Protein AF-A0A521GDC6-F1 (afdb_monomer_lite)

Structure (mmCIF, N/CA/C/O backbone):
data_AF-A0A521GDC6-F1
#
_entry.id   AF-A0A521GDC6-F1
#
loop_
_atom_site.group_PDB
_atom_site.id
_atom_site.type_symbol
_atom_site.label_atom_id
_atom_site.label_alt_id
_atom_site.label_comp_id
_atom_site.label_asym_id
_atom_site.label_entity_id
_atom_site.label_seq_id
_atom_site.pdbx_PDB_ins_code
_atom_site.Cartn_x
_atom_site.Cartn_y
_atom_site.Cartn_z
_atom_site.occupancy
_atom_site.B_iso_or_equiv
_atom_site.auth_seq_id
_atom_site.auth_comp_id
_atom_site.auth_asym_id
_atom_site.auth_atom_id
_atom_site.pdbx_PDB_model_num
ATOM 1 N N . MET A 1 1 ? 26.510 6.342 -17.806 1.00 38.06 1 MET A N 1
ATOM 2 C CA . MET A 1 1 ? 25.230 5.610 -17.693 1.00 38.06 1 MET A CA 1
ATOM 3 C C . MET A 1 1 ? 24.815 5.658 -16.231 1.00 38.06 1 MET A C 1
ATOM 5 O O . MET A 1 1 ? 25.484 5.048 -15.413 1.00 38.06 1 MET A O 1
ATOM 9 N N . MET A 1 2 ? 23.831 6.486 -15.869 1.00 38.31 2 MET A N 1
ATOM 10 C CA . MET A 1 2 ? 23.370 6.591 -14.478 1.00 38.31 2 MET A CA 1
ATOM 11 C C . MET A 1 2 ? 22.504 5.376 -14.140 1.00 38.31 2 MET A C 1
ATOM 13 O O . MET A 1 2 ? 21.505 5.122 -14.812 1.00 38.31 2 MET A O 1
ATOM 17 N N . ASN A 1 3 ? 22.912 4.637 -13.110 1.00 39.56 3 ASN A N 1
ATOM 18 C CA . ASN A 1 3 ? 22.136 3.586 -12.466 1.00 39.56 3 ASN A CA 1
ATOM 19 C C . ASN A 1 3 ? 20.730 4.121 -12.129 1.00 39.56 3 ASN A C 1
ATOM 21 O O . ASN A 1 3 ? 20.595 4.962 -11.246 1.00 39.56 3 ASN A O 1
ATOM 25 N N . LYS A 1 4 ? 19.681 3.607 -12.792 1.00 47.03 4 LYS A N 1
ATOM 26 C CA . LYS A 1 4 ? 18.263 3.821 -12.430 1.00 47.03 4 LYS A CA 1
ATOM 27 C C . LYS A 1 4 ? 17.615 2.629 -11.676 1.00 47.03 4 LYS A C 1
ATOM 29 O O . LYS A 1 4 ? 16.495 2.266 -12.017 1.00 47.03 4 LYS A O 1
ATOM 34 N N . PRO A 1 5 ? 18.235 1.990 -10.663 1.00 52.31 5 PRO A N 1
ATOM 35 C CA . PRO A 1 5 ? 17.535 0.987 -9.862 1.00 52.31 5 PRO A CA 1
ATOM 36 C C . PRO A 1 5 ? 16.525 1.582 -8.859 1.00 52.31 5 PRO A C 1
ATOM 38 O O . PRO A 1 5 ? 15.750 0.819 -8.297 1.00 52.31 5 PRO A O 1
ATOM 41 N N . ASN A 1 6 ? 16.477 2.907 -8.645 1.00 68.56 6 ASN A N 1
ATOM 42 C CA . ASN A 1 6 ? 15.749 3.487 -7.503 1.00 68.56 6 ASN A CA 1
ATOM 43 C C . ASN A 1 6 ? 14.320 3.997 -7.768 1.00 68.56 6 ASN A C 1
ATOM 45 O O . ASN A 1 6 ? 13.541 4.116 -6.829 1.00 68.56 6 ASN A O 1
ATOM 49 N N . VAL A 1 7 ? 13.930 4.254 -9.021 1.00 81.25 7 VAL A N 1
ATOM 50 C CA . VAL A 1 7 ? 12.651 4.941 -9.318 1.00 81.25 7 VAL A CA 1
ATOM 51 C C . VAL A 1 7 ? 11.431 4.095 -8.939 1.00 81.25 7 VAL A C 1
ATOM 53 O O . VAL A 1 7 ? 10.435 4.613 -8.446 1.00 81.25 7 VAL A O 1
ATOM 56 N N . VAL A 1 8 ? 11.503 2.780 -9.148 1.00 84.69 8 VAL A N 1
ATOM 57 C CA . VAL A 1 8 ? 10.400 1.857 -8.831 1.00 84.69 8 VAL A CA 1
ATOM 58 C C . VAL A 1 8 ? 10.189 1.754 -7.322 1.00 84.69 8 VAL A C 1
ATOM 60 O O . VAL A 1 8 ? 9.051 1.727 -6.861 1.00 84.69 8 VAL A O 1
ATOM 63 N N . MET A 1 9 ? 11.284 1.742 -6.558 1.00 82.75 9 MET A N 1
ATOM 64 C CA . MET A 1 9 ? 11.241 1.674 -5.098 1.00 82.75 9 MET A CA 1
ATOM 65 C C . MET A 1 9 ? 10.715 2.978 -4.496 1.00 82.75 9 MET A C 1
ATOM 67 O O . MET A 1 9 ? 9.846 2.945 -3.631 1.00 82.75 9 MET A O 1
ATOM 71 N N . GLU A 1 10 ? 11.181 4.123 -5.000 1.00 86.69 10 GLU A N 1
ATOM 72 C CA . GLU A 1 10 ? 10.690 5.444 -4.595 1.00 86.69 10 GLU A CA 1
ATOM 73 C C . GLU A 1 10 ? 9.187 5.587 -4.857 1.00 86.69 10 GLU A C 1
ATOM 75 O O . GLU A 1 10 ? 8.445 5.990 -3.964 1.00 86.69 10 GLU A O 1
ATOM 80 N N . ARG A 1 11 ? 8.714 5.169 -6.040 1.00 88.62 11 ARG A N 1
ATOM 81 C CA . ARG A 1 11 ? 7.284 5.186 -6.374 1.00 88.62 11 ARG A CA 1
ATOM 82 C C . ARG A 1 11 ? 6.458 4.245 -5.503 1.00 88.62 11 ARG A C 1
ATOM 84 O O . ARG A 1 11 ? 5.387 4.636 -5.055 1.00 88.62 11 ARG A O 1
ATOM 91 N N . ALA A 1 12 ? 6.930 3.026 -5.243 1.00 86.81 12 ALA A N 1
ATOM 92 C CA . ALA A 1 12 ? 6.222 2.095 -4.362 1.00 86.81 12 ALA A CA 1
ATOM 93 C C . ALA A 1 12 ? 6.087 2.657 -2.933 1.00 86.81 12 ALA A C 1
ATOM 95 O O . ALA A 1 12 ? 5.000 2.613 -2.363 1.00 86.81 12 ALA A O 1
ATOM 96 N N . ASN A 1 13 ? 7.155 3.258 -2.397 1.00 87.12 13 ASN A N 1
ATOM 97 C CA . ASN A 1 13 ? 7.129 3.921 -1.090 1.00 87.12 13 ASN A CA 1
ATOM 98 C C . ASN A 1 13 ? 6.202 5.146 -1.063 1.00 87.12 13 ASN A C 1
ATOM 100 O O . ASN A 1 13 ? 5.529 5.384 -0.066 1.00 87.12 13 ASN A O 1
ATOM 104 N N . GLU A 1 14 ? 6.124 5.913 -2.153 1.00 90.81 14 GLU A N 1
ATOM 105 C CA . GLU A 1 14 ? 5.185 7.033 -2.275 1.00 90.81 14 GLU A CA 1
ATOM 106 C C . GLU A 1 14 ? 3.726 6.564 -2.161 1.00 90.81 14 GLU A C 1
ATOM 108 O O . GLU A 1 14 ? 2.944 7.160 -1.419 1.00 90.81 14 GLU A O 1
ATOM 113 N N . PHE A 1 15 ? 3.358 5.477 -2.851 1.00 90.38 15 PHE A N 1
ATOM 114 C CA . PHE A 1 15 ? 2.013 4.900 -2.752 1.00 90.38 15 PHE A CA 1
ATOM 115 C C . PHE A 1 15 ? 1.698 4.403 -1.339 1.00 90.38 15 PHE A C 1
ATOM 117 O O . PHE A 1 15 ? 0.596 4.644 -0.852 1.00 90.38 15 PHE A O 1
ATOM 124 N N . LEU A 1 16 ? 2.666 3.772 -0.672 1.00 86.62 16 LEU A N 1
ATOM 125 C CA . LEU A 1 16 ? 2.557 3.352 0.728 1.00 86.62 16 LEU A CA 1
ATOM 126 C C . LEU A 1 16 ? 2.303 4.532 1.666 1.00 86.62 16 LEU A C 1
ATOM 128 O O . LEU A 1 16 ? 1.295 4.547 2.365 1.00 86.62 16 LEU A O 1
ATOM 132 N N . ASN A 1 17 ? 3.152 5.558 1.610 1.00 89.19 17 ASN A N 1
ATOM 133 C CA . ASN A 1 17 ? 3.018 6.740 2.460 1.00 89.19 17 ASN A CA 1
ATOM 134 C C . ASN A 1 17 ? 1.663 7.431 2.257 1.00 89.19 17 ASN A C 1
ATOM 136 O O . ASN A 1 17 ? 1.016 7.835 3.220 1.00 89.19 17 ASN A O 1
ATOM 140 N N . ARG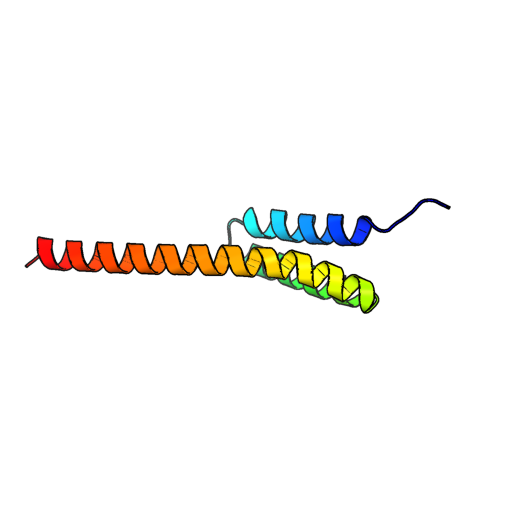 A 1 18 ? 1.206 7.545 1.003 1.00 91.88 18 ARG A N 1
ATOM 141 C CA . ARG A 1 18 ? -0.121 8.094 0.690 1.00 91.88 18 ARG A CA 1
ATOM 142 C C . ARG A 1 18 ? -1.234 7.222 1.267 1.00 91.88 18 ARG A C 1
ATOM 144 O O . ARG A 1 18 ? -2.204 7.761 1.789 1.00 91.88 18 ARG A O 1
ATOM 151 N N . PHE A 1 19 ? -1.108 5.899 1.178 1.00 87.25 19 PHE A N 1
ATOM 152 C CA . PHE A 1 19 ? -2.100 4.959 1.700 1.00 87.25 19 PHE A CA 1
ATOM 153 C C . PHE A 1 19 ? -2.207 5.023 3.232 1.00 87.25 19 PHE A C 1
ATOM 155 O O . PHE A 1 19 ? -3.313 4.991 3.771 1.00 87.25 19 PHE A O 1
ATOM 162 N N . GLU A 1 20 ? -1.080 5.161 3.932 1.00 85.69 20 GLU A N 1
ATOM 163 C CA . GLU A 1 20 ? -1.028 5.327 5.391 1.00 85.69 20 GLU A CA 1
ATOM 164 C C . GLU A 1 20 ? -1.622 6.667 5.847 1.00 85.69 20 GLU A C 1
ATOM 166 O O . GLU A 1 20 ? -2.352 6.717 6.836 1.00 85.69 20 GLU A O 1
ATOM 171 N N . GLN A 1 21 ? -1.354 7.744 5.103 1.00 88.50 21 GLN A N 1
ATOM 172 C CA . GLN A 1 21 ? -1.864 9.091 5.390 1.00 88.50 21 GLN A CA 1
ATOM 173 C C . GLN A 1 21 ? -3.323 9.301 4.964 1.00 88.50 21 GLN A C 1
ATOM 175 O O . GLN A 1 21 ? -3.920 10.319 5.317 1.00 88.50 21 GLN A O 1
ATOM 180 N N . ALA A 1 22 ? -3.900 8.367 4.206 1.00 88.62 22 ALA A N 1
ATOM 181 C CA . ALA A 1 22 ? -5.272 8.463 3.734 1.00 88.62 22 ALA A CA 1
ATOM 182 C C . ALA A 1 22 ? -6.256 8.478 4.911 1.00 88.62 22 ALA A C 1
ATOM 184 O O . ALA A 1 22 ? -6.252 7.593 5.777 1.00 88.62 22 ALA A O 1
ATOM 185 N N . SER A 1 23 ? -7.128 9.481 4.899 1.00 87.00 23 SER A N 1
ATOM 186 C CA . SER A 1 23 ? -8.078 9.785 5.969 1.00 87.00 23 SER A CA 1
ATOM 187 C C . SER A 1 23 ? -9.403 9.033 5.825 1.00 87.00 23 SER A C 1
ATOM 189 O O . SER A 1 23 ? -10.187 8.959 6.773 1.00 87.00 23 SER A O 1
ATOM 191 N N . SER A 1 24 ? -9.650 8.450 4.648 1.00 87.25 24 SER A N 1
ATOM 192 C CA . SER A 1 24 ? -10.881 7.734 4.323 1.00 87.25 24 SER A CA 1
ATOM 193 C C . SER A 1 24 ? -10.626 6.434 3.557 1.00 87.25 24 SER A C 1
ATOM 195 O O . SER A 1 24 ? -9.570 6.220 2.958 1.00 87.25 24 SER A O 1
ATOM 197 N N . LEU A 1 25 ? -11.628 5.550 3.568 1.00 80.19 25 LEU A N 1
ATOM 198 C CA . LEU A 1 25 ? -11.600 4.311 2.789 1.00 80.19 25 LEU A CA 1
ATOM 199 C C . LEU A 1 25 ? -11.580 4.591 1.277 1.00 80.19 25 LEU A C 1
ATOM 201 O O . LEU A 1 25 ? -10.840 3.938 0.552 1.00 80.19 25 LEU A O 1
ATOM 205 N N . GLU A 1 26 ? -12.329 5.593 0.817 1.00 85.62 26 GLU A N 1
ATOM 206 C CA . GLU A 1 26 ? -12.392 5.992 -0.596 1.00 85.62 26 GLU A CA 1
ATOM 207 C C . GLU A 1 26 ? -11.028 6.482 -1.121 1.00 85.62 26 GLU A C 1
ATOM 209 O O . GLU A 1 26 ? -10.589 6.094 -2.208 1.00 85.62 26 GLU A O 1
ATOM 214 N N . GLU A 1 27 ? -10.295 7.264 -0.319 1.00 85.12 27 GLU A N 1
ATOM 215 C CA . GLU A 1 27 ? -8.921 7.670 -0.644 1.00 85.12 27 GLU A CA 1
ATOM 216 C C . GLU A 1 27 ? -7.988 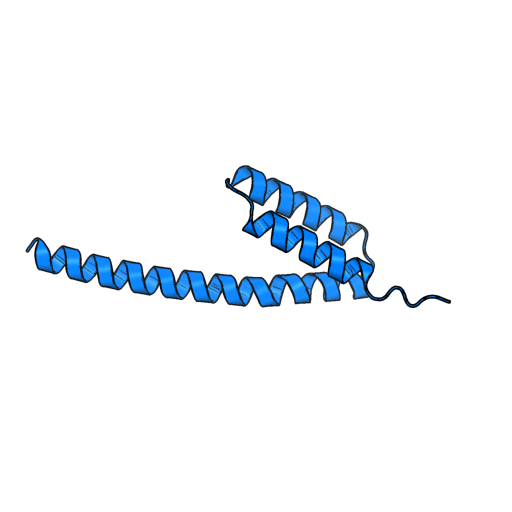6.457 -0.741 1.00 85.12 27 GLU A C 1
ATOM 218 O O . GLU A 1 27 ? -7.215 6.339 -1.694 1.00 85.12 27 GLU A O 1
ATOM 223 N N . ARG A 1 28 ? -8.091 5.510 0.201 1.00 81.25 28 ARG A N 1
ATOM 224 C CA . ARG A 1 28 ? -7.301 4.267 0.186 1.00 81.25 28 ARG A CA 1
ATOM 225 C C . ARG A 1 28 ? -7.582 3.419 -1.051 1.00 81.25 28 ARG A C 1
ATOM 227 O O . ARG A 1 28 ? -6.647 2.900 -1.663 1.00 81.25 28 ARG A O 1
ATOM 234 N N . GLU A 1 29 ? -8.847 3.288 -1.440 1.00 78.50 29 GLU A N 1
ATOM 235 C CA . GLU A 1 29 ? -9.254 2.558 -2.643 1.00 78.50 29 GLU A CA 1
ATOM 236 C C . GLU A 1 29 ? -8.725 3.218 -3.919 1.00 78.50 29 GLU A C 1
ATOM 238 O O . GLU A 1 29 ? -8.220 2.522 -4.808 1.00 78.50 29 GLU A O 1
ATOM 243 N N . THR A 1 30 ? -8.764 4.551 -3.977 1.00 89.00 30 THR A N 1
ATOM 244 C CA . THR A 1 30 ? -8.204 5.342 -5.081 1.00 89.00 30 THR A CA 1
ATOM 245 C C . THR A 1 30 ? -6.697 5.117 -5.205 1.00 89.00 30 THR A C 1
ATOM 247 O O . THR A 1 30 ? -6.207 4.755 -6.275 1.00 89.00 30 THR A O 1
ATOM 250 N N . ILE A 1 31 ? -5.957 5.221 -4.098 1.00 87.56 31 ILE A N 1
ATOM 251 C CA . ILE A 1 31 ? -4.502 5.002 -4.062 1.00 87.56 31 ILE A CA 1
ATOM 252 C C . ILE A 1 31 ? -4.151 3.564 -4.469 1.00 87.56 31 ILE A C 1
ATOM 254 O O . ILE A 1 31 ? -3.225 3.342 -5.252 1.00 87.56 31 ILE A O 1
ATOM 258 N N . ALA A 1 32 ? -4.917 2.572 -4.006 1.00 83.69 32 ALA A N 1
ATOM 259 C CA . ALA A 1 32 ? -4.729 1.180 -4.403 1.00 83.69 32 ALA A CA 1
ATOM 260 C C . ALA A 1 32 ? -5.005 0.956 -5.903 1.00 83.69 32 ALA A C 1
ATOM 262 O O . ALA A 1 32 ? -4.323 0.153 -6.547 1.00 83.69 32 ALA A O 1
ATOM 263 N N . ALA A 1 33 ? -5.988 1.653 -6.481 1.00 84.25 33 ALA A N 1
ATOM 264 C CA . ALA A 1 33 ? -6.270 1.599 -7.912 1.00 84.25 33 ALA A CA 1
ATOM 265 C C . ALA A 1 33 ? -5.137 2.214 -8.748 1.00 84.25 33 ALA A C 1
ATOM 267 O O . ALA A 1 33 ? -4.704 1.596 -9.723 1.00 84.25 33 ALA A O 1
ATOM 268 N N . GLU A 1 34 ? -4.610 3.367 -8.338 1.00 90.25 34 GLU A N 1
ATOM 269 C CA . GLU A 1 34 ? -3.451 4.002 -8.976 1.00 90.25 34 GLU A CA 1
ATOM 270 C C . GLU A 1 34 ? -2.200 3.117 -8.893 1.00 90.25 34 GLU A C 1
ATOM 272 O O . GLU A 1 34 ? -1.502 2.932 -9.892 1.00 90.25 34 GLU A O 1
ATOM 277 N N . TYR A 1 35 ? -1.943 2.495 -7.737 1.00 88.25 35 TYR A N 1
ATOM 278 C CA . TYR A 1 35 ? -0.826 1.564 -7.581 1.00 88.25 35 TYR A CA 1
ATOM 279 C C . TYR A 1 35 ? -0.961 0.353 -8.518 1.00 88.25 35 TYR A C 1
ATOM 281 O O . TYR A 1 35 ? 0.005 -0.036 -9.180 1.00 88.25 35 TYR A O 1
ATOM 289 N N . ARG A 1 36 ? -2.170 -0.214 -8.661 1.00 85.19 36 ARG A N 1
ATOM 290 C CA . ARG A 1 36 ? -2.427 -1.288 -9.638 1.00 85.19 36 ARG A CA 1
ATOM 291 C C . ARG A 1 36 ? -2.118 -0.841 -11.064 1.00 85.19 36 ARG A C 1
ATOM 293 O O . ARG A 1 36 ? -1.484 -1.600 -11.791 1.00 85.19 36 ARG A O 1
ATOM 300 N N . GLN A 1 37 ? -2.516 0.370 -11.457 1.00 88.81 37 GLN A N 1
ATOM 301 C CA . GLN A 1 37 ? -2.184 0.916 -12.776 1.00 88.81 37 GLN A CA 1
ATOM 302 C C . GLN A 1 37 ? -0.672 1.075 -12.949 1.00 88.81 37 GLN A C 1
ATOM 304 O O . GLN A 1 37 ? -0.128 0.623 -13.956 1.00 88.81 37 GLN A O 1
ATOM 309 N N . PHE A 1 38 ? 0.029 1.614 -11.951 1.00 88.94 38 PHE A N 1
ATOM 310 C CA . PHE A 1 38 ? 1.487 1.711 -11.962 1.00 88.94 38 PHE A CA 1
ATOM 311 C C . PHE A 1 38 ? 2.152 0.347 -12.207 1.00 88.94 38 PHE A C 1
ATOM 313 O O . PHE A 1 38 ? 2.993 0.240 -13.098 1.00 88.94 38 PHE A O 1
ATOM 320 N N . LEU A 1 39 ? 1.716 -0.720 -11.529 1.00 85.81 39 LEU A N 1
ATOM 321 C CA . LEU A 1 39 ? 2.260 -2.072 -11.726 1.00 85.81 39 LEU A CA 1
ATOM 322 C C . LEU A 1 39 ? 2.097 -2.616 -13.155 1.00 85.81 39 LEU A C 1
ATOM 324 O O . LEU A 1 39 ? 2.908 -3.446 -13.580 1.00 85.81 39 LEU A O 1
ATOM 328 N N . THR A 1 40 ? 1.077 -2.171 -13.899 1.00 87.88 40 THR A N 1
ATOM 329 C CA . THR A 1 40 ? 0.894 -2.560 -15.312 1.00 87.88 40 THR A CA 1
ATOM 330 C C . THR A 1 40 ? 1.912 -1.905 -16.242 1.00 87.88 40 THR A C 1
ATOM 332 O O . THR A 1 40 ? 2.205 -2.452 -17.300 1.00 87.88 40 THR A O 1
ATOM 335 N N . THR A 1 41 ? 2.494 -0.771 -15.837 1.00 88.69 41 THR A N 1
ATOM 336 C CA . THR A 1 41 ? 3.527 -0.063 -16.613 1.00 88.69 41 THR A CA 1
ATOM 337 C C . THR A 1 41 ? 4.926 -0.654 -16.432 1.00 88.69 41 THR A C 1
ATOM 339 O O . THR A 1 41 ? 5.843 -0.316 -17.181 1.00 88.69 41 THR A O 1
ATOM 342 N N . LEU A 1 42 ? 5.101 -1.536 -15.444 1.00 87.88 42 LEU A N 1
ATOM 343 C CA . LEU A 1 42 ? 6.382 -2.143 -15.108 1.00 87.88 42 LEU A CA 1
ATOM 344 C C . LEU A 1 42 ? 6.594 -3.464 -15.852 1.00 87.88 42 LEU A C 1
ATOM 346 O O . LEU A 1 42 ? 5.657 -4.237 -16.076 1.00 87.88 42 LEU A O 1
ATOM 350 N N . ASN A 1 43 ? 7.863 -3.753 -16.150 1.00 90.12 43 ASN A N 1
ATOM 351 C CA . ASN A 1 43 ? 8.297 -5.106 -16.494 1.00 90.12 43 ASN A CA 1
ATOM 352 C C . ASN A 1 43 ? 8.173 -6.040 -15.272 1.00 90.12 43 ASN A C 1
ATOM 354 O O . ASN A 1 43 ? 8.004 -5.583 -14.141 1.00 90.12 43 ASN A O 1
ATOM 358 N N . ASP A 1 44 ? 8.279 -7.349 -15.492 1.00 85.69 44 ASP A N 1
ATOM 359 C CA . ASP A 1 44 ? 8.058 -8.339 -14.431 1.00 85.69 44 ASP A CA 1
ATOM 360 C C . ASP A 1 44 ? 9.061 -8.216 -13.271 1.00 85.69 44 ASP A C 1
ATOM 362 O O . ASP A 1 44 ? 8.659 -8.248 -12.109 1.00 85.69 44 ASP A O 1
ATOM 366 N N . ALA A 1 45 ? 10.344 -7.976 -13.562 1.00 85.75 45 ALA A N 1
ATOM 367 C CA . ALA A 1 45 ? 11.381 -7.852 -12.536 1.00 85.75 45 ALA A CA 1
ATOM 368 C C . ALA A 1 45 ? 11.162 -6.638 -11.617 1.00 85.75 45 ALA A C 1
ATOM 370 O O . ALA A 1 45 ? 11.405 -6.702 -10.412 1.00 85.75 45 ALA A O 1
ATOM 371 N N . ASP A 1 46 ? 10.698 -5.522 -12.170 1.00 87.31 46 ASP A N 1
ATOM 372 C CA . ASP A 1 46 ? 10.395 -4.317 -11.404 1.00 87.31 46 ASP A CA 1
ATOM 373 C C . ASP A 1 46 ? 9.041 -4.414 -10.692 1.00 87.31 46 ASP A C 1
ATOM 375 O O . ASP A 1 46 ? 8.896 -3.908 -9.577 1.00 87.31 46 ASP A O 1
ATOM 379 N N . ARG A 1 47 ? 8.072 -5.130 -11.275 1.00 85.38 47 ARG A N 1
ATOM 380 C CA . ARG A 1 47 ? 6.803 -5.455 -10.614 1.00 85.38 47 ARG A CA 1
ATOM 381 C C . ARG A 1 47 ? 7.034 -6.288 -9.357 1.00 85.38 47 ARG A C 1
ATOM 383 O O . ARG A 1 47 ? 6.423 -6.001 -8.330 1.00 85.38 47 ARG A O 1
ATOM 390 N N . ASP A 1 48 ? 7.928 -7.269 -9.413 1.00 84.00 48 ASP A N 1
ATOM 391 C CA . ASP A 1 48 ? 8.259 -8.093 -8.251 1.00 84.00 48 ASP A CA 1
ATOM 392 C C . ASP A 1 48 ? 8.972 -7.284 -7.162 1.00 84.00 48 ASP A C 1
ATOM 394 O O . ASP A 1 48 ? 8.608 -7.391 -5.994 1.00 84.00 48 ASP A O 1
ATOM 398 N N . LYS A 1 49 ? 9.888 -6.373 -7.518 1.00 84.44 49 LYS A N 1
ATOM 399 C CA . LYS A 1 49 ? 10.484 -5.440 -6.540 1.00 84.44 49 LYS A CA 1
ATOM 400 C C . LYS A 1 49 ? 9.434 -4.552 -5.871 1.00 84.44 49 LYS A C 1
ATOM 402 O O . LYS A 1 49 ? 9.456 -4.394 -4.653 1.00 84.44 49 LYS A O 1
ATOM 407 N N . ALA A 1 50 ? 8.515 -3.982 -6.653 1.00 84.56 50 ALA A N 1
ATOM 408 C CA . ALA A 1 50 ? 7.444 -3.141 -6.126 1.00 84.56 50 ALA A CA 1
ATOM 409 C C . ALA A 1 50 ? 6.517 -3.927 -5.184 1.00 84.56 50 ALA A C 1
ATOM 411 O O . ALA A 1 50 ? 6.110 -3.400 -4.150 1.00 84.56 50 ALA A O 1
ATOM 412 N N . ARG A 1 51 ? 6.219 -5.191 -5.513 1.00 82.06 51 ARG A N 1
ATOM 413 C CA . ARG A 1 51 ? 5.418 -6.088 -4.668 1.00 82.06 51 ARG A CA 1
ATOM 414 C C . ARG A 1 51 ? 6.112 -6.432 -3.358 1.00 82.06 51 ARG A C 1
ATOM 416 O O . ARG A 1 51 ? 5.448 -6.376 -2.334 1.00 82.06 51 ARG A O 1
ATOM 423 N N . THR A 1 52 ? 7.411 -6.729 -3.374 1.00 84.06 52 THR A N 1
ATOM 424 C CA . TH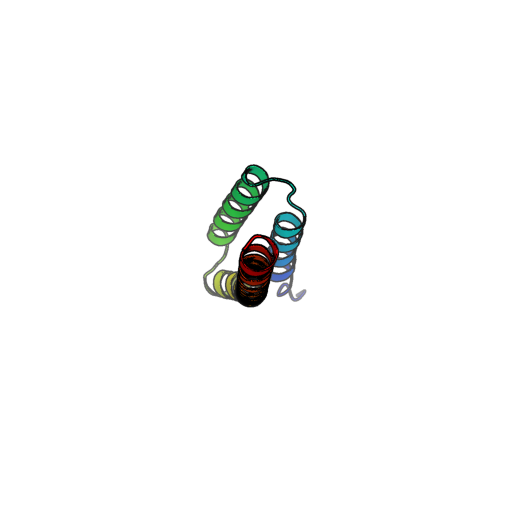R A 1 52 ? 8.184 -7.043 -2.158 1.00 84.06 52 THR A CA 1
ATOM 425 C C . THR A 1 52 ? 8.153 -5.900 -1.141 1.00 84.06 52 THR A C 1
ATOM 427 O O . THR A 1 52 ? 8.036 -6.134 0.059 1.00 84.06 52 THR A O 1
ATOM 430 N N . ILE A 1 53 ? 8.212 -4.651 -1.614 1.00 80.06 53 ILE A N 1
ATOM 431 C CA . ILE A 1 53 ? 8.119 -3.462 -0.753 1.00 80.06 53 ILE A CA 1
ATOM 432 C C . ILE A 1 53 ? 6.730 -3.366 -0.111 1.00 80.06 53 ILE A C 1
ATOM 434 O O . ILE A 1 53 ? 6.620 -3.167 1.096 1.00 80.06 53 ILE A O 1
ATOM 438 N N . MET A 1 54 ? 5.670 -3.573 -0.898 1.00 76.75 54 MET A N 1
ATOM 439 C CA . MET A 1 54 ? 4.301 -3.568 -0.374 1.00 76.75 54 MET A CA 1
ATOM 440 C C . MET A 1 54 ? 4.022 -4.745 0.566 1.00 76.75 54 MET A C 1
ATOM 442 O O . MET A 1 54 ? 3.317 -4.573 1.555 1.00 76.75 54 MET A O 1
ATOM 446 N N . SER A 1 55 ? 4.550 -5.941 0.281 1.00 75.12 55 SER A N 1
ATOM 447 C CA . SER A 1 55 ? 4.276 -7.144 1.073 1.00 75.12 55 SER A CA 1
ATOM 448 C C . SER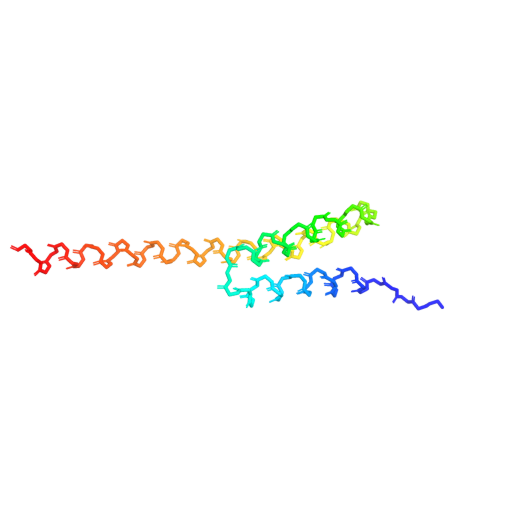 A 1 55 ? 4.921 -7.092 2.453 1.00 75.12 55 SER A C 1
ATOM 450 O O . SER A 1 55 ? 4.271 -7.472 3.420 1.00 75.12 55 SER A O 1
ATOM 452 N N . GLY A 1 56 ? 6.150 -6.571 2.564 1.00 70.75 56 GLY A N 1
ATOM 453 C CA . GLY A 1 56 ? 6.809 -6.408 3.865 1.00 70.75 56 GLY A CA 1
ATOM 454 C C . GLY A 1 56 ? 6.026 -5.493 4.815 1.00 70.75 56 GLY A C 1
ATOM 455 O O . GLY A 1 56 ?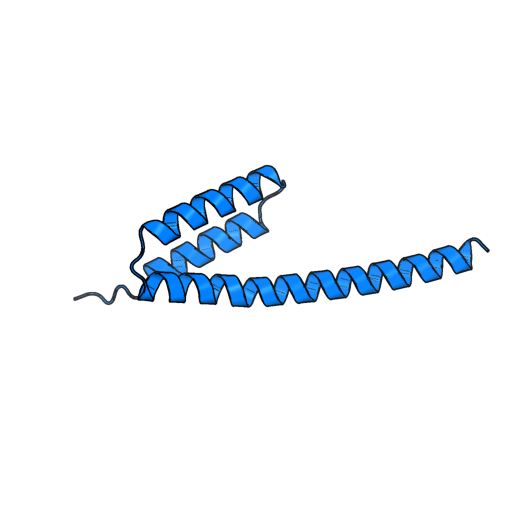 5.953 -5.752 6.012 1.00 70.75 56 GLY A O 1
ATOM 456 N N . GLN A 1 57 ? 5.369 -4.466 4.272 1.00 66.06 57 GLN A N 1
ATOM 457 C CA . GLN A 1 57 ? 4.506 -3.556 5.033 1.00 66.06 57 GLN A CA 1
ATOM 458 C C . GLN A 1 57 ? 3.115 -4.161 5.307 1.00 66.06 57 GLN A C 1
ATOM 460 O O . GLN A 1 57 ? 2.540 -3.944 6.369 1.00 66.06 57 GLN A O 1
ATOM 465 N N . TRP A 1 58 ? 2.578 -4.987 4.399 1.00 61.09 58 TRP A N 1
ATOM 466 C CA . TRP A 1 58 ? 1.328 -5.725 4.632 1.00 61.09 58 TRP A CA 1
ATOM 467 C C . TRP A 1 58 ? 1.424 -6.781 5.724 1.00 61.09 58 TRP A C 1
ATOM 469 O O . TRP A 1 58 ? 0.468 -6.963 6.478 1.00 61.09 58 TRP A O 1
ATOM 479 N N . GLU A 1 59 ? 2.575 -7.431 5.864 1.00 63.81 59 GLU A N 1
ATOM 480 C CA . GLU A 1 59 ? 2.835 -8.290 7.016 1.00 63.81 59 GLU A CA 1
ATOM 481 C C . GLU A 1 59 ? 2.863 -7.481 8.318 1.00 63.81 59 GLU A C 1
ATOM 483 O O . GLU A 1 59 ? 2.230 -7.893 9.290 1.00 63.81 59 GLU A O 1
ATOM 488 N N . ALA A 1 60 ? 3.501 -6.305 8.330 1.00 64.44 60 ALA A N 1
ATOM 489 C CA . ALA A 1 60 ? 3.524 -5.424 9.500 1.00 64.44 60 ALA A CA 1
ATOM 490 C C . ALA A 1 60 ? 2.111 -4.960 9.903 1.00 64.44 60 ALA A C 1
ATOM 492 O O . ALA A 1 60 ? 1.712 -5.123 11.056 1.00 64.44 60 ALA A O 1
ATOM 493 N N . ILE A 1 61 ? 1.307 -4.498 8.942 1.00 62.34 61 ILE A N 1
ATOM 494 C CA . ILE A 1 61 ? -0.081 -4.078 9.185 1.00 62.34 61 ILE A CA 1
ATOM 495 C C . ILE A 1 61 ? -0.950 -5.265 9.624 1.00 62.34 61 ILE A C 1
ATOM 497 O O . ILE A 1 61 ? -1.779 -5.131 10.524 1.00 62.34 61 ILE A O 1
ATOM 501 N N . GLY A 1 62 ? -0.740 -6.456 9.057 1.00 63.78 62 GLY A N 1
ATOM 502 C CA . GLY A 1 62 ? -1.404 -7.679 9.507 1.00 63.78 62 GLY A CA 1
ATOM 503 C C . GLY A 1 62 ? -1.076 -8.035 10.962 1.00 63.78 62 GLY A C 1
ATOM 504 O O . GLY A 1 62 ? -1.965 -8.441 11.716 1.00 63.78 62 GLY A O 1
ATOM 505 N N . GLN A 1 63 ? 0.174 -7.843 11.393 1.00 67.25 63 GLN A N 1
ATOM 506 C CA . GLN A 1 63 ? 0.563 -8.042 12.791 1.00 67.25 63 GLN A CA 1
ATOM 507 C C . GLN A 1 63 ? -0.047 -6.991 13.724 1.00 67.25 63 GLN A C 1
ATOM 509 O O . GLN A 1 63 ? -0.540 -7.350 14.797 1.00 67.25 63 GLN A O 1
ATOM 514 N N . GLU A 1 64 ? -0.093 -5.724 13.312 1.00 66.81 64 GLU A N 1
ATOM 515 C CA . GLU A 1 64 ? -0.760 -4.663 14.073 1.00 66.81 64 GLU A CA 1
ATOM 516 C C . GLU A 1 64 ? -2.263 -4.923 14.218 1.00 66.81 64 GLU A C 1
ATOM 518 O O . GLU A 1 64 ? -2.802 -4.828 15.321 1.00 66.81 64 GLU A O 1
ATOM 523 N N . MET A 1 65 ? -2.942 -5.339 13.145 1.00 64.19 65 MET A N 1
ATOM 524 C CA . MET A 1 65 ? -4.358 -5.710 13.194 1.00 64.19 65 MET A CA 1
ATOM 525 C C . MET A 1 65 ? -4.616 -6.891 14.132 1.00 64.19 65 MET A C 1
ATOM 527 O O . MET A 1 65 ? -5.576 -6.856 14.903 1.00 64.19 65 MET A O 1
ATOM 531 N N . ASN A 1 66 ? -3.759 -7.915 14.113 1.00 71.94 66 ASN A N 1
ATOM 532 C CA . ASN A 1 66 ? -3.862 -9.038 15.047 1.00 71.94 66 ASN A CA 1
ATOM 533 C C . ASN A 1 66 ? -3.667 -8.588 16.503 1.00 71.94 66 ASN A C 1
ATOM 535 O O . ASN A 1 66 ? -4.419 -9.011 17.381 1.00 71.94 66 ASN A O 1
ATOM 539 N N . SER A 1 67 ? -2.707 -7.697 16.765 1.00 76.38 67 SER A N 1
ATOM 540 C CA . SER A 1 67 ? -2.499 -7.106 18.094 1.00 76.38 67 SER A CA 1
ATOM 541 C C . SER A 1 67 ? -3.722 -6.305 18.556 1.00 76.38 67 SER A C 1
ATOM 543 O O . SER A 1 67 ? -4.202 -6.490 19.675 1.00 76.38 67 SER A O 1
ATOM 545 N N . LEU A 1 68 ? -4.299 -5.477 17.680 1.00 71.06 68 LEU A N 1
ATOM 546 C CA . LEU A 1 68 ? -5.516 -4.714 17.971 1.00 71.06 68 LEU A CA 1
ATOM 547 C C . LEU A 1 68 ? -6.722 -5.623 18.238 1.00 71.06 68 LEU A C 1
ATOM 549 O O . LEU A 1 68 ? -7.497 -5.356 19.155 1.00 71.06 68 LEU A O 1
ATOM 553 N N . GLN A 1 69 ? -6.874 -6.721 17.492 1.00 77.62 69 GLN A N 1
ATOM 554 C CA . GLN A 1 69 ? -7.923 -7.712 17.749 1.00 77.62 69 GLN A CA 1
ATOM 555 C C . GLN A 1 69 ? -7.763 -8.374 19.122 1.00 77.62 69 GLN A C 1
ATOM 557 O O . GLN A 1 69 ? -8.753 -8.540 19.837 1.00 77.62 69 GLN A O 1
ATOM 562 N N . GLN A 1 70 ? -6.535 -8.711 19.524 1.00 77.62 70 GLN A N 1
ATOM 563 C CA . GLN A 1 70 ? -6.264 -9.260 20.856 1.00 77.62 70 GLN A CA 1
ATOM 564 C C . GLN A 1 70 ? -6.580 -8.248 21.965 1.00 77.62 70 GLN A C 1
ATOM 566 O O . GLN A 1 70 ? -7.202 -8.607 22.965 1.00 77.62 70 GLN A O 1
ATOM 571 N N . GLN A 1 71 ? -6.221 -6.977 21.772 1.00 81.88 71 GLN A N 1
ATOM 572 C CA . GLN A 1 71 ? -6.541 -5.903 22.717 1.00 81.88 71 GLN A CA 1
ATOM 573 C C . GLN A 1 71 ? -8.054 -5.675 22.837 1.00 81.88 71 GLN A C 1
ATOM 575 O O . GLN A 1 71 ? -8.569 -5.549 23.946 1.00 81.88 71 GLN A O 1
ATOM 580 N N . LEU A 1 72 ? -8.786 -5.694 21.718 1.00 83.88 72 LEU A N 1
ATOM 581 C CA . LEU A 1 72 ? -10.250 -5.613 21.704 1.00 83.88 72 LEU A CA 1
ATOM 582 C C . LEU A 1 72 ? -10.900 -6.797 22.425 1.00 83.88 72 LEU A C 1
ATOM 584 O O . LEU A 1 72 ? -11.858 -6.603 23.172 1.00 83.88 72 LEU A O 1
ATOM 588 N N . ALA A 1 73 ? -10.384 -8.014 22.237 1.00 84.19 73 ALA A N 1
ATOM 589 C CA . ALA A 1 73 ? -10.872 -9.194 22.945 1.00 84.19 73 ALA A CA 1
ATOM 590 C C . ALA A 1 73 ? -10.654 -9.079 24.464 1.00 84.19 73 ALA A C 1
ATOM 592 O O . ALA A 1 73 ? -11.575 -9.350 25.235 1.00 84.19 73 ALA A O 1
ATOM 593 N N . ALA A 1 74 ? -9.476 -8.613 24.890 1.00 83.06 74 ALA A N 1
ATOM 594 C CA . ALA A 1 74 ? -9.164 -8.384 26.300 1.00 83.06 74 ALA A CA 1
ATOM 595 C C . ALA A 1 74 ? -10.051 -7.291 26.918 1.00 83.06 74 ALA A C 1
ATOM 597 O O . ALA A 1 74 ? -10.592 -7.474 28.008 1.00 83.06 74 ALA A O 1
ATOM 598 N N . PHE A 1 75 ? -10.260 -6.184 26.201 1.00 85.06 75 PHE A N 1
ATOM 599 C CA . PHE A 1 75 ? -11.163 -5.118 26.633 1.00 85.06 75 PHE A CA 1
ATOM 600 C C . PHE A 1 75 ? -12.601 -5.623 26.791 1.00 85.06 75 PHE A C 1
ATOM 602 O O . PHE A 1 75 ? -13.267 -5.313 27.776 1.00 85.06 75 PHE A O 1
ATOM 609 N N . ARG A 1 76 ? -13.076 -6.451 25.854 1.00 80.38 76 ARG A N 1
ATOM 610 C CA . ARG A 1 76 ? -14.429 -7.015 25.897 1.00 80.38 76 ARG A CA 1
ATOM 611 C C . ARG A 1 76 ? -14.629 -7.937 27.100 1.00 80.38 76 ARG A C 1
ATOM 613 O O . ARG 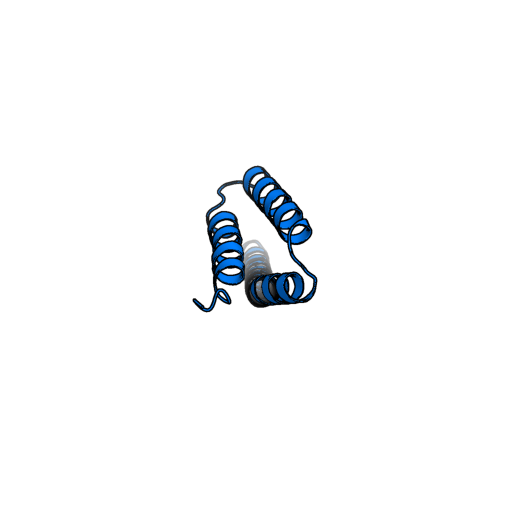A 1 76 ? -15.635 -7.811 27.783 1.00 80.38 76 ARG A O 1
ATOM 620 N N . GLN A 1 77 ? -13.644 -8.777 27.421 1.00 82.62 77 GLN A N 1
ATOM 621 C CA . GLN A 1 77 ? -13.678 -9.596 28.638 1.00 82.62 77 GLN A CA 1
ATOM 622 C C . GLN A 1 77 ? -13.701 -8.754 29.920 1.00 82.62 77 GLN A C 1
ATOM 624 O O . GLN A 1 77 ? -14.416 -9.087 30.861 1.00 82.62 77 GLN A O 1
ATOM 629 N N . GLN A 1 78 ? -12.931 -7.664 29.967 1.00 82.62 78 GLN A N 1
ATOM 630 C CA . GLN A 1 78 ? -12.940 -6.751 31.113 1.00 82.62 78 GLN A CA 1
ATOM 631 C C . GLN A 1 78 ? -14.285 -6.036 31.261 1.00 82.62 78 GLN A C 1
ATOM 633 O O . GLN A 1 78 ? -14.774 -5.895 32.378 1.00 82.62 78 GLN A O 1
ATOM 638 N N . TYR A 1 79 ? -14.892 -5.618 30.148 1.00 79.69 79 TYR A N 1
ATOM 639 C CA . TYR A 1 79 ? -16.220 -5.011 30.147 1.00 79.69 79 TYR A CA 1
ATOM 640 C C . TYR A 1 79 ? -17.283 -5.995 30.645 1.00 79.69 79 TYR A C 1
ATOM 642 O O . TYR A 1 79 ? -18.029 -5.663 31.559 1.00 79.69 79 TYR A O 1
ATOM 650 N N . ASP A 1 80 ? -17.300 -7.225 30.128 1.00 77.06 80 ASP A N 1
ATOM 651 C CA . ASP A 1 80 ? -18.257 -8.250 30.559 1.00 77.06 80 ASP A CA 1
ATOM 652 C C . ASP A 1 80 ? -18.117 -8.569 32.060 1.00 77.06 80 ASP A C 1
ATOM 654 O O . ASP A 1 80 ? -19.116 -8.766 32.744 1.00 77.06 80 ASP A O 1
ATOM 658 N N . HIS A 1 81 ? -16.894 -8.548 32.603 1.00 71.38 81 HIS A N 1
ATOM 659 C CA . HIS A 1 81 ? -16.658 -8.704 34.043 1.00 71.38 81 HIS A CA 1
ATOM 660 C C . HIS A 1 81 ? -17.031 -7.484 34.890 1.00 71.38 81 HIS A C 1
ATOM 662 O O . HIS A 1 81 ? -17.333 -7.649 36.067 1.00 71.38 81 HIS A O 1
ATOM 668 N N . ALA A 1 82 ? -16.974 -6.272 34.340 1.00 69.88 82 ALA A N 1
ATOM 669 C CA . ALA A 1 82 ? -17.305 -5.049 35.070 1.00 69.88 82 ALA A CA 1
ATOM 670 C C . ALA A 1 82 ? -18.818 -4.772 35.128 1.00 69.88 82 ALA A C 1
ATOM 672 O O . ALA A 1 82 ? -19.258 -3.971 35.952 1.00 69.88 82 ALA A O 1
ATOM 673 N N . VAL A 1 83 ? -19.596 -5.387 34.232 1.00 71.94 83 VAL A N 1
ATOM 674 C CA . VAL A 1 83 ? -21.046 -5.169 34.088 1.00 71.94 83 VAL A CA 1
ATOM 675 C C . VAL A 1 83 ? -21.871 -6.378 34.584 1.00 71.94 83 VAL A C 1
ATOM 677 O O . VAL A 1 83 ? -23.097 -6.283 34.649 1.00 71.94 83 VAL A O 1
ATOM 680 N N . ALA A 1 84 ? -21.219 -7.485 34.962 1.00 55.28 84 ALA A N 1
ATOM 681 C CA . ALA A 1 84 ? -21.816 -8.655 35.626 1.00 55.28 84 ALA A CA 1
ATOM 682 C C . ALA A 1 84 ? -21.792 -8.527 37.158 1.00 55.28 84 ALA A C 1
ATOM 684 O O . ALA A 1 84 ? -22.776 -8.975 37.790 1.00 55.28 84 ALA A O 1
#

Secondary structure (DSSP, 8-state):
-----SHHHHHHHHHHHHHHH--SHHHHHHHHHHHHHHHHHS-HHHHHHHHHHHHHHHHHHHHHHHHHHHHHHHHHHHHHHHH-

pLDDT: mean 78.59, std 12.26, range [38.06, 91.88]

Sequence (84 aa):
MMNKPNVVMERANEFLNRFEQASSLEERETIAAEYRQFLTTLNDADRDKARTIMSGQWEAIGQEMNSLQQQLAAFRQQYDHAVA

Radius of gyration: 18.56 Å; chains: 1; bounding box: 47×19×53 Å

Foldseek 3Di:
DDDPPPPLVVVLVVLVVQLVPDPDPVSNVVSVVVVVVVLVVDDPVSNVVSVVNVVVVVVVVVVVVVVVVVVVVVVVVVVVVVVD